Protein AF-A0AAU4SPN0-F1 (afdb_monomer_lite)

Foldseek 3Di:
DPPDPPVNVLVVVLVVLLVLLQLQLVLLCVQPNNVRSCVSSVVSVVVSVCLSVCCVPPVVSCLCVLNDPPVSVVVNVVVCVVVLVVVLCVLVVVQVVCVVVVRRRSSSVSVNVSSVCVVVVVVVVVVVVD

Secondary structure (DSSP, 8-state):
-----HHHHHHHHHHHHHHHHHHHHHHHHHHH-HHHHHHHHHHHHHHHHHHHHHTTT-HHHHHHTT-S-HHHHHHHHHHHHHHHHHHHHHHHHHHHHHHHTT---HHHHHHHHHHHHHHHHHHHHHHHH-

Radius of gyration: 16.57 Å; chains: 1; bounding box: 44×28×42 Å

pLDDT: mean 79.15, std 9.78, range [43.69, 93.12]

Sequence (130 aa):
MTDVDPVTEWRGDMAWYLGIAVASGLAFGLGQGLVAGLVAGTSMLVFTLVLALGRRRIDAIRAIGGAGDERNRALYMRSLAIAGGVLGLVVTGWYLVSVARGEPDGTLLALTVLFAGVFVGACVVSSWRG

Structure (mmCIF, N/CA/C/O backbone):
data_AF-A0AAU4SPN0-F1
#
_entry.id   AF-A0AAU4SPN0-F1
#
loop_
_atom_site.group_PDB
_atom_site.id
_atom_site.type_symbol
_atom_site.label_atom_id
_atom_site.label_alt_id
_atom_site.label_comp_id
_atom_site.label_asym_id
_atom_site.label_entity_id
_atom_site.label_seq_id
_atom_site.pdbx_PDB_ins_code
_atom_site.Cartn_x
_atom_site.Cartn_y
_atom_site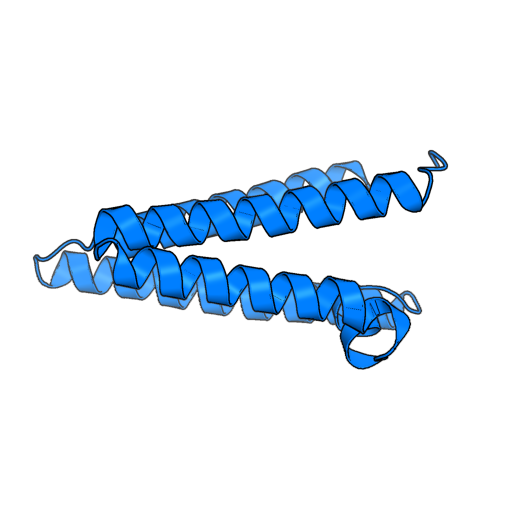.Cartn_z
_atom_site.occupancy
_atom_site.B_iso_or_equiv
_atom_site.auth_seq_id
_atom_site.auth_comp_id
_atom_site.auth_asym_id
_atom_site.auth_atom_id
_atom_site.pdbx_PDB_model_num
ATOM 1 N N . MET A 1 1 ? 24.364 5.711 -16.894 1.00 43.69 1 MET A N 1
ATOM 2 C CA . MET A 1 1 ? 23.674 4.429 -17.138 1.00 43.69 1 MET A CA 1
ATOM 3 C C . MET A 1 1 ? 24.408 3.367 -16.343 1.00 43.69 1 MET A C 1
ATOM 5 O O . MET A 1 1 ? 25.452 2.906 -16.775 1.00 43.69 1 MET A O 1
ATOM 9 N N . THR A 1 2 ? 23.966 3.088 -15.121 1.00 50.84 2 THR A N 1
ATOM 10 C CA . THR A 1 2 ? 24.465 1.931 -14.370 1.00 50.84 2 THR A CA 1
ATOM 11 C C . THR A 1 2 ? 23.791 0.696 -14.949 1.00 50.84 2 THR A C 1
ATOM 13 O O . THR A 1 2 ? 22.568 0.603 -14.871 1.00 50.84 2 THR A O 1
ATOM 16 N N . ASP A 1 3 ? 24.570 -0.202 -15.553 1.00 57.72 3 ASP A N 1
ATOM 17 C CA . ASP A 1 3 ? 24.137 -1.557 -15.909 1.00 57.72 3 ASP A CA 1
ATOM 18 C C . ASP A 1 3 ? 23.790 -2.289 -14.608 1.00 57.72 3 ASP A C 1
ATOM 20 O O . ASP A 1 3 ? 24.642 -2.890 -13.952 1.00 57.72 3 ASP A O 1
ATOM 24 N N . VAL A 1 4 ? 22.545 -2.149 -14.156 1.00 62.38 4 VAL A N 1
ATOM 25 C CA . VAL A 1 4 ? 22.052 -2.934 -13.032 1.00 62.38 4 VAL A CA 1
ATOM 26 C C . VAL A 1 4 ? 21.734 -4.315 -13.580 1.00 62.38 4 VAL A C 1
ATOM 28 O O . VAL A 1 4 ? 20.942 -4.453 -14.510 1.00 62.38 4 VAL A O 1
ATOM 31 N N . ASP A 1 5 ? 22.369 -5.338 -13.010 1.00 76.38 5 ASP A N 1
ATOM 32 C CA . ASP A 1 5 ? 22.100 -6.729 -13.364 1.00 76.38 5 ASP A CA 1
ATOM 33 C C . ASP A 1 5 ? 20.580 -6.997 -13.266 1.00 76.38 5 ASP A C 1
ATOM 35 O O . ASP A 1 5 ? 19.994 -6.769 -12.197 1.00 76.38 5 ASP A O 1
ATOM 39 N N . PRO A 1 6 ? 19.925 -7.487 -14.337 1.00 70.12 6 PRO A N 1
ATOM 40 C CA . PRO A 1 6 ? 18.487 -7.758 -14.352 1.00 70.12 6 PRO A CA 1
ATOM 41 C C . PRO A 1 6 ? 18.042 -8.714 -13.236 1.00 70.12 6 PRO A C 1
ATOM 43 O O . PRO A 1 6 ? 16.893 -8.664 -12.791 1.00 70.12 6 PRO A O 1
ATOM 46 N N . VAL A 1 7 ? 18.938 -9.577 -12.744 1.00 75.19 7 VAL A N 1
ATOM 47 C CA . VAL A 1 7 ? 18.668 -10.445 -11.590 1.00 75.19 7 VAL A CA 1
ATOM 48 C C . VAL A 1 7 ? 18.570 -9.630 -10.298 1.00 75.19 7 VAL A C 1
ATOM 50 O O . VAL A 1 7 ? 17.728 -9.918 -9.447 1.00 75.19 7 VAL A O 1
ATOM 53 N N . THR A 1 8 ? 19.399 -8.598 -10.145 1.00 78.69 8 THR A N 1
ATOM 54 C CA . THR A 1 8 ? 19.420 -7.729 -8.961 1.00 78.69 8 THR A CA 1
ATOM 55 C C . THR A 1 8 ? 18.195 -6.818 -8.916 1.00 78.69 8 THR A C 1
ATOM 57 O O . THR A 1 8 ? 17.571 -6.705 -7.861 1.00 78.69 8 THR A O 1
ATOM 60 N N . GLU A 1 9 ? 17.782 -6.252 -10.055 1.00 73.00 9 GLU A N 1
ATOM 61 C CA . GLU A 1 9 ? 16.512 -5.515 -10.157 1.00 73.00 9 GLU A CA 1
ATOM 62 C C . GLU A 1 9 ? 15.318 -6.394 -9.785 1.00 73.00 9 GLU A C 1
ATOM 64 O O . GLU A 1 9 ? 14.500 -6.013 -8.950 1.00 73.00 9 GLU A O 1
ATOM 69 N N . TRP A 1 10 ? 15.260 -7.614 -10.325 1.00 74.56 10 TRP A N 1
ATOM 70 C CA . TRP A 1 10 ? 14.171 -8.542 -10.032 1.00 74.56 10 TRP A CA 1
ATOM 71 C C . TRP A 1 10 ? 14.091 -8.920 -8.546 1.00 74.56 10 TRP A C 1
ATOM 73 O O . TRP A 1 10 ? 12.997 -9.015 -7.984 1.00 74.56 10 TRP A O 1
ATOM 83 N N . ARG A 1 11 ? 15.239 -9.115 -7.884 1.00 81.00 11 ARG A N 1
ATOM 84 C CA . ARG A 1 11 ? 15.288 -9.382 -6.438 1.00 81.00 11 ARG A CA 1
ATOM 85 C C . ARG A 1 11 ? 14.813 -8.181 -5.623 1.00 81.00 11 ARG A C 1
ATOM 87 O O . ARG A 1 11 ? 14.118 -8.385 -4.631 1.00 81.00 11 ARG A O 1
ATOM 94 N N . GLY A 1 12 ? 15.162 -6.965 -6.043 1.00 80.88 12 GLY A N 1
ATOM 95 C CA . GLY A 1 12 ? 14.682 -5.726 -5.429 1.00 80.88 12 GLY A CA 1
ATOM 96 C C . GLY A 1 12 ? 13.163 -5.587 -5.527 1.00 80.88 12 GLY A C 1
ATOM 97 O O . GLY A 1 12 ? 12.501 -5.392 -4.510 1.00 80.88 12 GLY A O 1
ATOM 98 N N . ASP A 1 13 ? 12.609 -5.789 -6.723 1.00 76.12 13 ASP A N 1
ATOM 99 C CA . ASP A 1 13 ? 11.163 -5.739 -6.961 1.00 76.12 13 ASP A CA 1
ATOM 100 C C . ASP A 1 13 ? 10.419 -6.807 -6.142 1.00 76.12 13 ASP A C 1
ATOM 102 O O . ASP A 1 13 ? 9.413 -6.518 -5.495 1.00 76.12 13 ASP A O 1
ATOM 106 N N . MET A 1 14 ? 10.927 -8.044 -6.102 1.00 81.69 14 MET A N 1
ATOM 107 C CA . MET A 1 14 ? 10.335 -9.113 -5.287 1.00 81.69 14 MET A CA 1
ATOM 108 C C . MET A 1 14 ? 10.384 -8.810 -3.790 1.00 81.69 14 MET A C 1
ATOM 110 O O . MET A 1 14 ? 9.380 -8.992 -3.103 1.00 81.69 14 MET A O 1
ATOM 114 N N . ALA A 1 15 ? 11.522 -8.334 -3.276 1.00 85.50 15 ALA A N 1
ATOM 115 C CA . ALA A 1 15 ? 11.643 -7.946 -1.873 1.00 85.50 15 ALA A CA 1
ATOM 116 C C . ALA A 1 15 ? 10.653 -6.827 -1.516 1.00 85.50 15 ALA A C 1
ATOM 118 O O . ALA A 1 15 ? 10.034 -6.865 -0.454 1.00 85.50 15 ALA A O 1
ATOM 119 N N . TRP A 1 16 ? 10.452 -5.877 -2.431 1.00 82.31 16 TRP A N 1
ATOM 120 C CA . TRP A 1 16 ? 9.480 -4.803 -2.276 1.00 82.31 16 TRP A CA 1
ATOM 121 C C . TRP A 1 16 ? 8.036 -5.319 -2.200 1.00 82.31 16 TRP A C 1
ATOM 123 O O . TRP A 1 16 ? 7.325 -5.007 -1.243 1.00 82.31 16 TRP A O 1
ATOM 133 N N . TYR A 1 17 ? 7.605 -6.157 -3.149 1.00 82.88 17 TYR A N 1
ATOM 134 C CA . TYR A 1 17 ? 6.247 -6.719 -3.138 1.00 82.88 17 TYR A CA 1
ATOM 135 C C . TYR A 1 17 ? 5.982 -7.593 -1.907 1.00 82.88 17 TYR A C 1
ATOM 137 O O . TYR A 1 17 ? 4.914 -7.498 -1.298 1.00 82.88 17 TYR A O 1
ATOM 145 N N . LEU A 1 18 ? 6.967 -8.394 -1.490 1.00 88.94 18 LEU A N 1
ATOM 146 C CA . LEU A 1 18 ? 6.882 -9.179 -0.258 1.00 88.94 18 LEU A CA 1
ATOM 147 C C . LEU A 1 18 ? 6.765 -8.277 0.976 1.00 88.94 18 LEU A C 1
ATOM 149 O O . LEU A 1 18 ? 5.954 -8.556 1.858 1.00 88.94 18 LEU A O 1
ATOM 153 N N . GLY A 1 19 ? 7.512 -7.171 1.015 1.00 87.50 19 GLY A N 1
ATOM 154 C CA . GLY A 1 19 ? 7.400 -6.162 2.067 1.00 87.50 19 GLY A CA 1
ATOM 155 C C . GLY A 1 19 ? 5.987 -5.580 2.171 1.00 87.50 19 GLY A C 1
ATOM 156 O O . GLY A 1 19 ? 5.428 -5.523 3.266 1.00 87.50 19 GLY A O 1
ATOM 157 N N . ILE A 1 20 ? 5.368 -5.229 1.038 1.00 82.81 20 ILE A N 1
ATOM 158 C CA . ILE A 1 20 ? 3.982 -4.729 0.997 1.00 82.81 20 ILE A CA 1
ATOM 159 C C . ILE A 1 20 ? 2.992 -5.795 1.483 1.00 82.81 20 ILE A C 1
ATOM 161 O O . ILE A 1 20 ? 2.067 -5.473 2.233 1.00 82.81 20 ILE A O 1
ATOM 165 N N . ALA A 1 21 ? 3.176 -7.058 1.093 1.00 87.25 21 ALA A N 1
ATOM 166 C CA . ALA A 1 21 ? 2.302 -8.148 1.521 1.00 87.25 21 ALA A CA 1
ATOM 167 C C . ALA A 1 21 ? 2.350 -8.359 3.043 1.00 87.25 21 ALA A C 1
ATOM 169 O O . ALA A 1 21 ? 1.302 -8.461 3.685 1.00 87.25 21 ALA A O 1
ATOM 170 N N . VAL A 1 22 ? 3.552 -8.348 3.630 1.00 90.19 22 VAL A N 1
ATOM 171 C CA . VAL A 1 22 ? 3.744 -8.440 5.086 1.00 90.19 22 VAL A CA 1
ATOM 172 C C . VAL A 1 22 ? 3.129 -7.234 5.794 1.00 90.19 22 VAL A C 1
ATOM 174 O O . VAL A 1 22 ? 2.366 -7.411 6.742 1.00 90.19 22 VAL A O 1
ATOM 177 N N . ALA A 1 23 ? 3.397 -6.015 5.317 1.00 86.00 23 ALA A N 1
ATOM 178 C CA . ALA A 1 23 ? 2.850 -4.794 5.907 1.00 86.00 23 ALA A CA 1
ATOM 179 C C . ALA A 1 23 ? 1.312 -4.773 5.874 1.00 86.00 23 ALA A C 1
ATOM 181 O O . ALA A 1 23 ? 0.677 -4.422 6.867 1.00 86.00 23 ALA A O 1
ATOM 182 N N . SER A 1 24 ? 0.713 -5.218 4.766 1.00 82.00 24 SER A N 1
ATOM 183 C CA . SER A 1 24 ? -0.743 -5.331 4.623 1.00 82.00 24 SER A CA 1
ATOM 184 C C . SER A 1 24 ? -1.319 -6.355 5.602 1.00 82.00 24 SER A C 1
ATOM 186 O O . SER A 1 24 ? -2.279 -6.060 6.311 1.00 82.00 24 SER A O 1
ATOM 188 N N . GLY A 1 25 ? -0.709 -7.540 5.700 1.00 83.50 25 GLY A N 1
ATOM 189 C CA . GLY A 1 25 ? -1.138 -8.570 6.646 1.00 83.50 25 GLY A CA 1
ATOM 190 C C . GLY A 1 25 ? -1.055 -8.111 8.104 1.00 83.50 25 GLY A C 1
ATOM 191 O O . GLY A 1 25 ? -1.975 -8.359 8.880 1.00 83.50 25 GLY A O 1
ATOM 192 N N . LEU A 1 26 ? 0.001 -7.380 8.472 1.00 86.81 26 LEU A N 1
ATOM 193 C CA . LEU A 1 26 ? 0.144 -6.808 9.813 1.00 86.81 26 LEU A CA 1
ATOM 194 C C . LEU A 1 26 ? -0.894 -5.717 10.094 1.00 86.81 26 LEU A C 1
ATOM 196 O O . LEU A 1 26 ? -1.497 -5.732 11.164 1.00 86.81 26 LEU A O 1
ATOM 200 N N . ALA A 1 27 ? -1.144 -4.811 9.144 1.00 80.38 27 ALA A N 1
ATOM 201 C CA . ALA A 1 27 ? -2.131 -3.743 9.308 1.00 80.38 27 ALA A CA 1
ATOM 202 C C . ALA A 1 27 ? -3.535 -4.306 9.590 1.00 80.38 27 ALA A C 1
ATOM 204 O O . ALA A 1 27 ? -4.190 -3.898 10.548 1.00 80.38 27 ALA A O 1
ATOM 205 N N . PHE A 1 28 ? -3.968 -5.300 8.809 1.00 80.19 28 PHE A N 1
ATOM 206 C CA . PHE A 1 28 ? -5.253 -5.966 9.027 1.00 80.19 28 PHE A CA 1
ATOM 207 C C . PHE A 1 28 ? -5.252 -6.880 10.258 1.00 80.19 28 PHE A C 1
ATOM 209 O O . PHE A 1 28 ? -6.257 -6.957 10.958 1.00 80.19 28 PHE A O 1
ATOM 216 N N . GLY A 1 29 ? -4.134 -7.543 10.559 1.00 85.62 29 GLY A N 1
ATOM 217 C CA . GLY A 1 29 ? -4.005 -8.417 11.725 1.00 85.62 29 GLY A CA 1
ATOM 218 C C . GLY A 1 29 ? -4.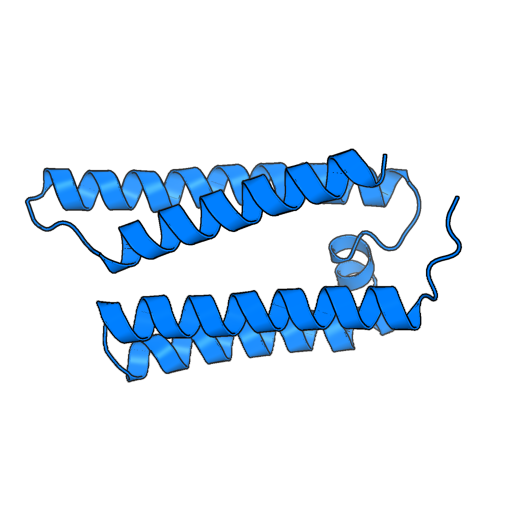136 -7.668 13.049 1.00 85.62 29 GLY A C 1
ATOM 219 O O . GLY A 1 29 ? -4.823 -8.136 13.955 1.00 85.62 29 GLY A O 1
ATOM 220 N N . LEU A 1 30 ? -3.509 -6.492 13.142 1.00 85.31 30 LEU A N 1
ATOM 221 C CA . LEU A 1 30 ? -3.557 -5.633 14.325 1.00 85.31 30 LEU A CA 1
ATOM 222 C C . LEU A 1 30 ? -4.904 -4.915 14.474 1.00 85.31 30 LEU A C 1
ATOM 224 O O . LEU A 1 30 ? -5.358 -4.724 15.597 1.00 85.31 30 LEU A O 1
ATOM 228 N N . GLY A 1 31 ? -5.538 -4.522 13.363 1.00 80.38 31 GLY A N 1
ATOM 229 C CA . GLY A 1 31 ? -6.790 -3.758 13.388 1.00 80.38 31 GLY A CA 1
ATOM 230 C C . GLY A 1 31 ? -8.065 -4.604 13.474 1.00 80.38 31 GLY A C 1
ATOM 231 O O . GLY A 1 31 ? -9.019 -4.205 14.131 1.00 80.38 31 GLY A O 1
ATOM 232 N N . GLN A 1 32 ? -8.089 -5.772 12.826 1.00 81.69 32 GLN A N 1
ATOM 233 C CA . GLN A 1 32 ? -9.302 -6.583 12.615 1.00 81.69 32 GLN A CA 1
ATOM 234 C C . GLN A 1 32 ? -9.137 -8.044 13.082 1.00 81.69 32 GLN A C 1
ATOM 236 O O . GLN A 1 32 ? -10.042 -8.865 12.931 1.00 81.69 32 GLN A O 1
ATOM 241 N N . GLY A 1 33 ? -7.980 -8.386 13.656 1.00 82.88 33 GLY A N 1
ATOM 242 C CA . GLY A 1 33 ? -7.671 -9.713 14.182 1.00 82.88 33 GLY A CA 1
ATOM 243 C C . GLY A 1 33 ? -6.955 -10.638 13.193 1.00 82.88 33 GLY A C 1
ATOM 244 O O . GLY A 1 33 ? -6.842 -10.380 11.993 1.00 82.88 33 GLY A O 1
ATOM 245 N N . LEU A 1 34 ? -6.463 -11.766 13.717 1.00 90.19 34 LEU A N 1
ATOM 246 C CA . LEU A 1 34 ? -5.545 -12.670 13.012 1.00 90.19 34 LEU A CA 1
ATOM 247 C C . LEU A 1 34 ? -6.078 -13.156 11.656 1.00 90.19 34 LEU A C 1
ATOM 249 O O . LEU A 1 34 ? -5.329 -13.194 10.684 1.00 90.19 34 LEU A O 1
ATOM 253 N N . VAL A 1 35 ? -7.365 -13.510 11.578 1.00 90.12 35 VAL A N 1
ATOM 254 C CA . VAL A 1 35 ? -7.979 -14.026 10.343 1.00 90.12 35 VAL A CA 1
ATOM 255 C C . VAL A 1 35 ? -7.957 -12.971 9.238 1.00 90.12 35 VAL A C 1
ATOM 257 O O . VAL A 1 35 ? -7.575 -13.282 8.113 1.00 90.12 35 VAL A O 1
ATOM 260 N N . ALA A 1 36 ? -8.294 -11.718 9.554 1.00 80.94 36 ALA A N 1
ATOM 261 C CA . ALA A 1 36 ? -8.248 -10.621 8.592 1.00 80.94 36 ALA A CA 1
ATOM 262 C C . ALA A 1 36 ? -6.814 -10.361 8.107 1.00 80.94 36 ALA A C 1
ATOM 264 O O . ALA A 1 36 ? -6.587 -10.195 6.908 1.00 80.94 36 ALA A O 1
ATOM 265 N N . GLY A 1 37 ? -5.838 -10.404 9.022 1.00 83.12 37 GLY A N 1
ATOM 266 C CA . GLY A 1 37 ? -4.420 -10.285 8.683 1.00 83.12 37 GLY A CA 1
ATOM 267 C C . GLY A 1 37 ? -3.924 -11.392 7.754 1.00 83.12 37 GLY A C 1
ATOM 268 O O . GLY A 1 37 ? -3.248 -11.111 6.764 1.00 83.12 37 GLY A O 1
ATOM 269 N N . LEU A 1 38 ? -4.309 -12.644 8.019 1.00 89.88 38 LEU A N 1
ATOM 270 C CA . LEU A 1 38 ? -3.982 -13.777 7.151 1.00 89.88 38 LEU A CA 1
ATOM 271 C C . LEU A 1 38 ? -4.628 -13.628 5.773 1.00 89.88 38 LEU A C 1
ATOM 273 O O . LEU A 1 38 ? -3.936 -13.756 4.770 1.00 89.88 38 LEU A O 1
ATOM 277 N N . VAL A 1 39 ? -5.918 -13.291 5.700 1.00 88.81 39 VAL A N 1
ATOM 278 C CA . VAL A 1 39 ? -6.614 -13.100 4.418 1.00 88.81 39 VAL A CA 1
ATOM 279 C C . VAL A 1 39 ? -5.962 -11.983 3.602 1.00 88.81 39 VAL A C 1
ATOM 281 O O . VAL A 1 39 ? -5.667 -12.189 2.424 1.00 88.81 39 VAL A O 1
ATOM 284 N N . ALA A 1 40 ? -5.677 -10.829 4.208 1.00 84.94 40 ALA A N 1
ATOM 285 C CA . ALA A 1 40 ? -5.039 -9.707 3.521 1.00 84.94 40 ALA A CA 1
ATOM 286 C C . ALA A 1 40 ? -3.612 -10.046 3.058 1.00 84.94 40 ALA A C 1
ATOM 288 O O . ALA A 1 40 ? -3.264 -9.827 1.895 1.00 84.94 40 ALA A O 1
ATOM 289 N N . GLY A 1 41 ? -2.802 -10.630 3.947 1.00 86.06 41 GLY A N 1
ATOM 290 C CA . GLY A 1 41 ? -1.428 -11.029 3.648 1.00 86.06 41 GLY A CA 1
ATOM 291 C C . GLY A 1 41 ? -1.362 -12.092 2.552 1.00 86.06 41 GLY A C 1
ATOM 292 O O . GLY A 1 41 ? -0.640 -11.923 1.570 1.00 86.06 41 GLY A O 1
ATOM 293 N N . THR A 1 42 ? -2.164 -13.155 2.658 1.00 89.19 42 THR A N 1
ATOM 294 C CA . THR A 1 42 ? -2.236 -14.209 1.639 1.00 89.19 42 THR A CA 1
ATOM 295 C C . THR A 1 42 ? -2.746 -13.668 0.307 1.00 89.19 42 THR A C 1
ATO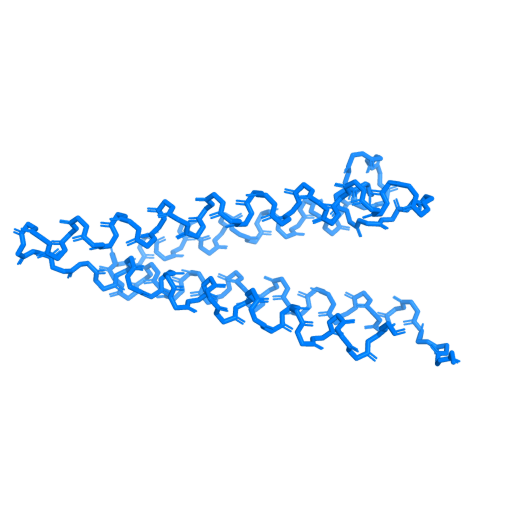M 297 O O . THR A 1 42 ? -2.185 -14.019 -0.727 1.00 89.19 42 THR A O 1
ATOM 300 N N . SER A 1 43 ? -3.734 -12.769 0.301 1.00 87.94 43 SER A N 1
ATOM 301 C CA . SER A 1 43 ? -4.222 -12.145 -0.939 1.00 87.94 43 SER A CA 1
ATOM 302 C C . SER A 1 43 ? -3.115 -11.363 -1.654 1.00 87.94 43 SER A C 1
ATOM 304 O O . SER A 1 43 ? -2.934 -11.517 -2.863 1.00 87.94 43 SER A O 1
ATOM 306 N N . MET A 1 44 ? -2.310 -10.590 -0.915 1.00 86.88 44 MET A N 1
ATOM 307 C CA . MET A 1 44 ? -1.170 -9.875 -1.499 1.00 86.88 44 MET A CA 1
ATOM 308 C C . MET A 1 44 ? -0.025 -10.796 -1.917 1.00 86.88 44 MET A C 1
ATOM 310 O O . MET A 1 44 ? 0.635 -10.528 -2.923 1.00 86.88 44 MET A O 1
ATOM 314 N N . LEU A 1 45 ? 0.194 -11.906 -1.211 1.00 88.56 45 LEU A N 1
ATOM 315 C CA . LEU A 1 45 ? 1.151 -12.929 -1.635 1.00 88.56 45 LEU A CA 1
ATOM 316 C C . LEU A 1 45 ? 0.710 -13.608 -2.934 1.00 88.56 45 LEU A C 1
ATOM 318 O O . LEU A 1 45 ? 1.532 -13.771 -3.832 1.00 88.56 45 LEU A O 1
ATOM 322 N N . VAL A 1 46 ? -0.574 -13.952 -3.073 1.00 89.25 46 VAL A N 1
ATOM 323 C CA . VAL A 1 46 ? -1.133 -14.504 -4.318 1.00 89.25 46 VAL A CA 1
ATOM 324 C C . VAL A 1 46 ? -0.964 -13.506 -5.459 1.00 89.25 46 VAL A C 1
ATOM 326 O O . VAL A 1 46 ? -0.477 -13.879 -6.523 1.00 89.25 46 VAL A O 1
ATOM 329 N N . PHE A 1 47 ? -1.280 -12.230 -5.234 1.00 83.00 47 PHE A N 1
ATOM 330 C CA . PHE A 1 47 ? -1.054 -11.180 -6.226 1.00 83.00 47 PHE A CA 1
ATOM 331 C C . PHE A 1 47 ? 0.427 -11.066 -6.625 1.00 83.00 47 PHE A C 1
ATOM 333 O O . PHE A 1 47 ? 0.756 -11.068 -7.812 1.00 83.00 47 PHE A O 1
ATOM 340 N N . THR A 1 48 ? 1.333 -11.062 -5.645 1.00 84.69 48 THR A N 1
ATOM 341 C CA . THR A 1 48 ? 2.788 -11.048 -5.873 1.00 84.69 48 THR A CA 1
ATOM 342 C C . THR A 1 48 ? 3.239 -12.256 -6.695 1.00 84.69 48 THR A C 1
ATOM 344 O O . THR A 1 48 ? 4.015 -12.109 -7.639 1.00 84.69 48 THR A O 1
ATOM 347 N N . LEU A 1 49 ? 2.717 -13.448 -6.392 1.00 85.44 49 LEU A N 1
ATOM 348 C CA . LEU A 1 49 ? 3.017 -14.681 -7.115 1.00 85.44 49 LEU A CA 1
ATOM 349 C C . LEU A 1 49 ? 2.538 -14.608 -8.572 1.00 85.44 49 LEU A C 1
ATOM 351 O O . LEU A 1 49 ? 3.270 -14.993 -9.485 1.00 85.44 49 LEU A O 1
ATOM 355 N N . VAL A 1 50 ? 1.333 -14.074 -8.799 1.00 85.44 50 VAL A N 1
ATOM 356 C CA . VAL A 1 50 ? 0.774 -13.850 -10.140 1.00 85.44 50 VAL A CA 1
ATOM 357 C C . VAL A 1 50 ? 1.663 -12.901 -10.938 1.00 85.44 50 VAL A C 1
ATOM 359 O O . VAL A 1 50 ? 1.988 -13.205 -12.084 1.00 85.44 50 VAL A O 1
ATOM 362 N N . LEU A 1 51 ? 2.123 -11.799 -10.341 1.00 78.75 51 LEU A N 1
ATOM 363 C CA . LEU A 1 51 ? 3.054 -10.883 -11.002 1.00 78.75 51 LEU A CA 1
ATOM 364 C C . LEU A 1 51 ? 4.397 -11.561 -11.310 1.00 78.75 51 LEU A C 1
ATOM 366 O O . LEU A 1 51 ? 4.893 -11.470 -12.436 1.00 78.75 51 LEU A O 1
ATOM 370 N N . ALA A 1 52 ? 4.963 -12.288 -10.344 1.00 78.50 52 ALA A N 1
ATOM 371 C CA . ALA A 1 52 ? 6.257 -12.951 -10.477 1.00 78.50 52 ALA A CA 1
ATOM 372 C C . ALA A 1 52 ? 6.262 -14.023 -11.581 1.00 78.50 52 ALA A C 1
ATOM 374 O O . ALA A 1 52 ? 7.159 -14.049 -12.426 1.00 78.50 52 ALA A O 1
ATOM 375 N N . LEU A 1 53 ? 5.250 -14.895 -11.598 1.00 82.19 53 LEU A N 1
ATOM 376 C CA . LEU A 1 53 ? 5.133 -15.993 -12.562 1.00 82.19 53 LEU A CA 1
ATOM 377 C C . LEU A 1 53 ? 4.588 -15.514 -13.914 1.00 82.19 53 LEU A C 1
ATOM 379 O O . LEU A 1 53 ? 5.019 -15.974 -14.976 1.00 82.19 53 LEU A O 1
ATOM 383 N N . GLY A 1 54 ? 3.655 -14.566 -13.878 1.00 74.94 54 GLY A N 1
ATOM 384 C CA . GLY A 1 54 ? 2.961 -14.040 -15.042 1.00 74.94 54 GLY A CA 1
ATOM 385 C C . GLY A 1 54 ? 3.837 -13.182 -15.946 1.00 74.94 54 GLY A C 1
ATOM 386 O O . GLY A 1 54 ? 3.659 -13.213 -17.161 1.00 74.94 54 GLY A O 1
ATOM 387 N N . ARG A 1 55 ? 4.856 -12.504 -15.400 1.00 69.69 55 ARG A N 1
ATOM 388 C CA . ARG A 1 55 ? 5.773 -11.635 -16.164 1.00 69.69 55 ARG A CA 1
ATOM 389 C C . ARG A 1 55 ? 6.483 -12.349 -17.323 1.00 69.69 55 ARG A C 1
ATOM 391 O O . ARG A 1 55 ? 6.878 -11.709 -18.297 1.00 69.69 55 ARG A O 1
ATOM 398 N N . ARG A 1 56 ? 6.658 -13.675 -17.264 1.00 68.00 56 ARG A N 1
ATOM 399 C CA . ARG A 1 56 ? 7.266 -14.453 -18.363 1.00 68.00 56 ARG A CA 1
ATOM 400 C C . ARG A 1 56 ? 6.259 -15.030 -19.357 1.00 68.00 56 ARG A C 1
ATOM 402 O O . ARG A 1 56 ? 6.678 -15.391 -20.451 1.00 68.00 56 ARG A O 1
ATOM 409 N N . ARG A 1 57 ? 4.980 -15.144 -18.987 1.00 67.88 57 ARG A N 1
ATOM 410 C CA . ARG A 1 57 ? 3.979 -15.917 -19.746 1.00 67.88 57 ARG A CA 1
ATOM 411 C C . ARG A 1 57 ? 2.792 -15.105 -20.257 1.00 67.88 57 ARG A C 1
ATOM 413 O O . ARG A 1 57 ? 2.112 -15.576 -21.156 1.00 67.88 57 ARG A O 1
ATOM 420 N N . ILE A 1 58 ? 2.518 -13.940 -19.673 1.00 74.25 58 ILE A N 1
ATOM 421 C CA . ILE A 1 58 ? 1.302 -13.168 -19.931 1.00 74.25 58 ILE A CA 1
ATOM 422 C C . ILE A 1 58 ? 1.695 -11.737 -20.296 1.00 74.25 58 ILE A C 1
ATOM 424 O O . ILE A 1 58 ? 2.240 -11.005 -19.467 1.00 74.25 58 ILE A O 1
ATOM 428 N N . ASP A 1 59 ? 1.371 -11.317 -21.519 1.00 64.50 59 ASP A N 1
ATOM 429 C CA . ASP A 1 59 ? 1.699 -9.975 -22.017 1.00 64.50 59 ASP A CA 1
ATOM 430 C C . ASP A 1 59 ? 0.988 -8.869 -21.236 1.00 64.50 59 ASP A C 1
ATOM 432 O O . ASP A 1 59 ? 1.573 -7.820 -20.989 1.00 64.50 59 ASP A O 1
ATOM 436 N N . ALA A 1 60 ? -0.225 -9.130 -20.738 1.00 64.00 60 ALA A N 1
ATOM 437 C CA . ALA A 1 60 ? -0.905 -8.215 -19.825 1.00 64.00 60 ALA A CA 1
ATOM 438 C C . ALA A 1 60 ? -0.102 -7.992 -18.530 1.00 64.00 60 ALA A C 1
ATOM 440 O O . ALA A 1 60 ? -0.017 -6.868 -18.051 1.00 64.00 60 ALA A O 1
ATOM 441 N N . ILE A 1 61 ? 0.554 -9.026 -17.991 1.00 66.94 61 ILE A N 1
ATOM 442 C CA . ILE A 1 61 ? 1.380 -8.910 -16.779 1.00 66.94 61 ILE A CA 1
ATOM 443 C C . ILE A 1 61 ? 2.740 -8.284 -17.099 1.00 66.94 61 ILE A C 1
ATOM 445 O O . ILE A 1 61 ? 3.293 -7.573 -16.267 1.00 66.94 61 ILE A O 1
ATOM 449 N N . ARG A 1 62 ? 3.266 -8.464 -18.317 1.00 65.44 62 ARG A N 1
ATOM 450 C CA . ARG A 1 62 ? 4.413 -7.678 -18.798 1.00 65.44 62 ARG A CA 1
ATOM 451 C C . ARG A 1 62 ? 4.075 -6.196 -18.902 1.00 65.44 62 ARG A C 1
ATOM 453 O O . ARG A 1 62 ? 4.825 -5.386 -18.371 1.00 65.44 62 ARG A O 1
ATOM 460 N N . ALA A 1 63 ? 2.924 -5.857 -19.480 1.00 62.12 63 ALA A N 1
ATOM 461 C CA . ALA A 1 63 ? 2.441 -4.483 -19.574 1.00 62.12 63 ALA A CA 1
ATOM 462 C C . ALA A 1 63 ? 2.200 -3.869 -18.184 1.00 62.12 63 ALA A C 1
ATOM 464 O O . ALA A 1 63 ? 2.656 -2.759 -17.924 1.00 62.12 63 ALA A O 1
ATOM 465 N N . ILE A 1 64 ? 1.583 -4.619 -17.263 1.00 63.91 64 ILE A N 1
ATOM 466 C CA . ILE A 1 64 ? 1.437 -4.250 -15.841 1.00 63.91 64 ILE A CA 1
ATOM 467 C C . ILE A 1 64 ? 2.797 -4.218 -15.118 1.00 63.91 64 ILE A C 1
ATOM 469 O O . ILE A 1 64 ? 2.952 -3.567 -14.103 1.00 63.91 64 ILE A O 1
ATOM 473 N N . GLY A 1 65 ? 3.822 -4.901 -15.612 1.00 61.03 65 GLY A N 1
ATOM 474 C CA . GLY A 1 65 ? 5.179 -4.820 -15.070 1.00 61.03 65 GLY A CA 1
ATOM 475 C C . GLY A 1 65 ? 6.001 -3.663 -15.641 1.00 61.03 65 GLY A C 1
ATOM 476 O O . GLY A 1 65 ? 7.182 -3.558 -15.312 1.00 61.03 65 GLY A O 1
ATOM 477 N N . GLY A 1 66 ? 5.429 -2.853 -16.542 1.00 60.31 66 GLY A N 1
ATOM 478 C CA . GLY A 1 66 ? 6.156 -1.840 -17.310 1.00 60.31 66 GLY A CA 1
ATOM 479 C C . GLY A 1 66 ? 7.160 -2.415 -18.320 1.00 60.31 66 GLY A C 1
ATOM 480 O O . GLY A 1 66 ? 7.985 -1.668 -18.842 1.00 60.31 66 GLY A O 1
ATOM 481 N N . ALA A 1 67 ? 7.109 -3.723 -18.594 1.00 57.84 67 ALA A N 1
ATOM 482 C CA . ALA A 1 67 ? 7.955 -4.406 -19.564 1.00 57.84 67 ALA A CA 1
ATOM 483 C C . ALA A 1 67 ? 7.318 -4.325 -20.965 1.00 57.84 67 ALA A C 1
ATOM 485 O O . ALA A 1 67 ? 6.288 -4.948 -21.226 1.00 57.84 67 ALA A O 1
ATOM 486 N N . GLY A 1 68 ? 7.926 -3.545 -21.861 1.00 61.97 68 GLY A N 1
ATOM 487 C CA . GLY A 1 68 ? 7.477 -3.310 -23.240 1.00 61.97 68 GLY A CA 1
ATOM 488 C C . GLY A 1 68 ? 8.041 -1.997 -23.801 1.00 61.97 68 GLY A C 1
ATOM 489 O O . GLY A 1 68 ? 8.830 -1.342 -23.122 1.00 61.97 68 GLY A O 1
ATOM 490 N N . ASP A 1 69 ? 7.622 -1.606 -25.010 1.00 68.06 69 ASP A N 1
ATOM 491 C CA . ASP A 1 69 ? 7.993 -0.315 -25.617 1.00 68.06 69 ASP A CA 1
ATOM 492 C C . ASP A 1 69 ? 7.673 0.875 -24.694 1.00 68.06 69 ASP A C 1
ATOM 494 O O . ASP A 1 69 ? 6.730 0.832 -23.895 1.00 68.06 69 ASP A O 1
ATOM 498 N N . GLU A 1 70 ? 8.406 1.982 -24.848 1.00 72.50 70 GLU A N 1
ATOM 499 C CA . GLU A 1 70 ? 8.259 3.216 -24.051 1.00 72.50 70 GLU A CA 1
ATOM 500 C C . GLU A 1 70 ? 6.810 3.715 -23.969 1.00 72.50 70 GLU A C 1
ATOM 502 O O . GLU A 1 70 ? 6.367 4.214 -22.931 1.00 72.50 70 GLU A O 1
ATOM 507 N N . ARG A 1 71 ? 6.024 3.493 -25.028 1.00 72.44 71 ARG A N 1
ATOM 508 C CA . ARG A 1 71 ? 4.592 3.807 -25.071 1.00 72.44 71 ARG A CA 1
ATOM 509 C C . ARG A 1 71 ? 3.766 2.984 -24.076 1.00 72.44 71 ARG A C 1
ATOM 511 O O . ARG A 1 71 ? 2.903 3.543 -23.399 1.00 72.44 71 ARG A O 1
ATOM 518 N N . ASN A 1 72 ? 4.032 1.684 -23.958 1.00 66.62 72 ASN A N 1
ATOM 519 C CA . ASN A 1 72 ? 3.348 0.811 -23.000 1.00 66.62 72 ASN A CA 1
ATOM 520 C C . ASN A 1 72 ? 3.775 1.130 -21.568 1.00 66.62 72 ASN A C 1
ATOM 522 O O . ASN A 1 72 ? 2.934 1.167 -20.672 1.00 66.62 72 ASN A O 1
ATOM 526 N N . ARG A 1 73 ? 5.056 1.455 -21.362 1.00 67.12 73 ARG A N 1
ATOM 527 C CA . ARG A 1 73 ? 5.566 1.913 -20.065 1.00 67.12 73 ARG A CA 1
ATOM 528 C C . ARG A 1 73 ? 4.907 3.224 -19.621 1.00 67.12 73 ARG A C 1
ATOM 530 O O . ARG A 1 73 ? 4.508 3.340 -18.465 1.00 67.12 73 ARG A O 1
ATOM 537 N N . ALA A 1 74 ? 4.718 4.183 -20.528 1.00 73.44 74 ALA A N 1
ATOM 538 C CA . ALA A 1 74 ? 4.028 5.441 -20.232 1.00 73.44 74 ALA A CA 1
ATOM 539 C C . ALA A 1 74 ? 2.533 5.242 -19.908 1.00 73.44 74 ALA A C 1
ATOM 541 O O . ALA A 1 74 ? 2.016 5.841 -18.961 1.00 73.44 74 ALA A O 1
ATOM 542 N N . LEU A 1 75 ? 1.839 4.380 -20.661 1.00 72.62 75 LEU A N 1
ATOM 543 C CA . LEU A 1 75 ? 0.446 4.001 -20.388 1.00 72.62 75 LEU A CA 1
ATOM 544 C C . LEU A 1 75 ? 0.302 3.289 -19.040 1.00 72.62 75 LEU A C 1
ATOM 546 O O . LEU A 1 75 ? -0.619 3.603 -18.285 1.00 72.62 75 LEU A O 1
ATOM 550 N N . TYR A 1 76 ? 1.224 2.381 -18.717 1.00 72.94 76 TYR A N 1
ATOM 551 C CA . TYR A 1 76 ? 1.268 1.704 -17.427 1.00 72.94 76 TYR A CA 1
ATOM 552 C C . TYR A 1 76 ? 1.446 2.699 -16.275 1.00 72.94 76 TYR A C 1
ATOM 554 O O . TYR A 1 76 ? 0.624 2.717 -15.363 1.00 72.94 76 TYR A O 1
ATOM 562 N N . MET A 1 77 ? 2.442 3.589 -16.352 1.00 72.69 77 MET A N 1
ATOM 563 C CA . MET A 1 77 ? 2.691 4.595 -15.311 1.00 72.69 77 MET A CA 1
ATOM 564 C C . MET A 1 77 ? 1.487 5.523 -15.105 1.00 72.69 77 MET A C 1
ATOM 566 O O . MET A 1 77 ? 1.120 5.806 -13.967 1.00 72.69 77 MET A O 1
ATOM 570 N N . ARG A 1 78 ? 0.817 5.953 -16.185 1.00 77.31 78 ARG A N 1
ATOM 571 C CA . ARG A 1 78 ? -0.419 6.752 -16.086 1.00 77.31 78 ARG A CA 1
ATOM 572 C C . ARG A 1 78 ? -1.567 5.973 -15.452 1.00 77.31 78 ARG A C 1
ATOM 574 O O . ARG A 1 78 ? -2.250 6.506 -14.585 1.00 77.31 78 ARG A O 1
ATOM 581 N N . SER A 1 79 ? -1.773 4.727 -15.869 1.00 74.81 79 SER A N 1
ATOM 582 C CA . SER A 1 79 ? -2.852 3.882 -15.345 1.00 74.81 79 SER A CA 1
ATOM 583 C C . SER A 1 79 ? -2.641 3.576 -13.864 1.00 74.81 79 SER A C 1
ATOM 585 O O . SER A 1 79 ? -3.580 3.667 -13.080 1.00 74.81 79 SER A O 1
ATOM 587 N N . LEU A 1 80 ? -1.398 3.291 -13.467 1.00 79.38 80 LEU A N 1
ATOM 588 C CA . LEU A 1 80 ? -1.014 3.069 -12.078 1.00 79.38 80 LEU A CA 1
ATOM 589 C C . LEU A 1 80 ? -1.185 4.339 -11.237 1.00 79.38 80 LEU A C 1
ATOM 591 O O . LEU A 1 80 ? -1.703 4.260 -10.128 1.00 79.38 80 LEU A O 1
ATOM 595 N N . ALA A 1 81 ? -0.808 5.507 -11.764 1.00 76.62 81 ALA A N 1
ATOM 596 C CA . ALA A 1 81 ? -1.004 6.783 -11.080 1.00 76.62 81 ALA A CA 1
ATOM 597 C C . ALA A 1 81 ? -2.494 7.100 -10.866 1.00 76.62 81 ALA A C 1
ATOM 599 O O . ALA A 1 81 ? -2.873 7.532 -9.780 1.00 76.62 81 ALA A O 1
ATOM 600 N N . ILE A 1 82 ? -3.348 6.839 -11.864 1.00 78.81 82 ILE A N 1
ATOM 601 C CA . ILE A 1 82 ? -4.804 7.015 -11.745 1.00 78.81 82 ILE A CA 1
ATOM 602 C C . ILE A 1 82 ? -5.382 6.022 -10.736 1.00 78.81 82 ILE A C 1
ATOM 604 O O . ILE A 1 82 ? -6.079 6.432 -9.811 1.00 78.81 82 ILE A O 1
ATOM 608 N N . ALA A 1 83 ? -5.078 4.729 -10.882 1.00 79.31 83 ALA A N 1
ATOM 609 C CA . ALA A 1 83 ? -5.573 3.690 -9.983 1.00 79.31 83 ALA A CA 1
ATOM 610 C C . ALA A 1 83 ? -5.123 3.943 -8.539 1.00 79.31 83 ALA A C 1
ATOM 612 O O . ALA A 1 83 ? -5.941 3.885 -7.625 1.00 79.31 83 ALA A O 1
ATOM 613 N N . GLY A 1 84 ? -3.852 4.303 -8.344 1.00 80.44 84 GLY A N 1
ATOM 614 C CA . GLY A 1 84 ? -3.309 4.712 -7.055 1.00 80.44 84 GLY A CA 1
ATOM 615 C C . GLY A 1 84 ? -4.036 5.932 -6.496 1.00 80.44 84 GLY A C 1
ATOM 616 O O . GLY A 1 84 ? -4.501 5.887 -5.364 1.00 80.44 84 GLY A O 1
ATOM 617 N N . GLY A 1 85 ? -4.211 6.992 -7.288 1.00 80.06 85 GLY A N 1
ATOM 618 C CA . GLY A 1 85 ? -4.928 8.195 -6.860 1.00 80.06 85 GLY A CA 1
ATOM 619 C C . GLY A 1 85 ? -6.365 7.911 -6.411 1.00 80.06 85 GLY A C 1
ATOM 620 O O . GLY A 1 85 ? -6.778 8.380 -5.352 1.00 80.06 85 GLY A O 1
ATOM 621 N N . VAL A 1 86 ? -7.104 7.092 -7.168 1.00 85.38 86 VAL A N 1
ATOM 622 C CA . VAL A 1 86 ? -8.465 6.663 -6.808 1.00 85.38 86 VAL A CA 1
ATOM 623 C C . VAL A 1 86 ? -8.455 5.856 -5.511 1.00 85.38 86 VAL A C 1
ATOM 625 O O . VAL A 1 86 ? -9.241 6.141 -4.611 1.00 85.38 86 VAL A O 1
ATOM 628 N N . LEU A 1 87 ? -7.557 4.877 -5.384 1.00 84.44 87 LEU A N 1
ATOM 629 C CA . LEU A 1 87 ? -7.494 4.008 -4.209 1.00 84.44 87 LEU A CA 1
ATOM 630 C C . LEU A 1 87 ? -7.099 4.789 -2.947 1.00 84.44 87 LEU A C 1
ATOM 632 O O . LEU A 1 87 ? -7.716 4.614 -1.898 1.00 84.44 87 LEU A O 1
ATOM 636 N N . GLY A 1 88 ? -6.137 5.709 -3.065 1.00 83.75 88 GLY A N 1
ATOM 637 C CA . GLY A 1 88 ? -5.738 6.620 -1.996 1.00 83.75 88 GLY A CA 1
ATOM 638 C C . GLY A 1 88 ? -6.883 7.524 -1.542 1.00 83.75 88 GLY A C 1
ATOM 639 O O . GLY A 1 88 ? -7.117 7.655 -0.341 1.00 83.75 88 GLY A O 1
ATOM 640 N N . LEU A 1 89 ? -7.648 8.089 -2.482 1.00 86.19 89 LEU A N 1
ATOM 641 C CA . LEU A 1 89 ? -8.844 8.883 -2.180 1.00 86.19 89 LEU A CA 1
ATOM 642 C C . LEU A 1 89 ? -9.919 8.064 -1.468 1.00 86.19 89 LEU A C 1
ATOM 644 O O . LEU A 1 89 ? -10.477 8.528 -0.479 1.00 86.19 89 LEU A O 1
ATOM 648 N N . VAL A 1 90 ? -10.199 6.853 -1.951 1.00 89.50 90 VAL A N 1
ATOM 649 C CA . VAL A 1 90 ? -11.226 5.980 -1.371 1.00 89.50 90 VAL A CA 1
ATOM 650 C C . VAL A 1 90 ? -10.855 5.579 0.054 1.00 89.50 90 VAL A C 1
ATOM 652 O O . VAL A 1 90 ? -11.671 5.747 0.955 1.00 89.50 90 VAL A O 1
ATOM 655 N N . VAL A 1 91 ? -9.629 5.099 0.285 1.00 87.75 91 VAL A N 1
ATOM 656 C CA . VAL A 1 91 ? -9.183 4.652 1.616 1.00 87.75 91 VAL A CA 1
ATOM 657 C C . VAL A 1 91 ? -9.124 5.824 2.601 1.00 87.75 91 VAL A C 1
ATOM 659 O O . VAL A 1 91 ? -9.664 5.722 3.703 1.00 87.75 91 VAL A O 1
ATOM 662 N N . THR A 1 92 ? -8.552 6.960 2.191 1.00 86.31 92 THR A N 1
ATOM 663 C CA . THR A 1 92 ? -8.461 8.159 3.044 1.00 86.31 92 THR A CA 1
ATOM 664 C C . THR A 1 92 ? -9.842 8.748 3.324 1.00 86.31 92 THR A C 1
ATOM 666 O O . THR A 1 92 ? -10.159 9.100 4.457 1.00 86.31 92 THR A O 1
ATOM 669 N N . GLY A 1 93 ? -10.697 8.833 2.302 1.00 88.25 93 GLY A N 1
ATOM 670 C CA . GLY A 1 93 ? -12.068 9.312 2.442 1.00 88.25 93 GLY A CA 1
ATOM 671 C C . GLY A 1 93 ? -12.883 8.420 3.373 1.00 88.25 93 GLY A C 1
ATOM 672 O O . GLY A 1 93 ? -13.584 8.924 4.246 1.00 88.25 93 GLY A O 1
ATOM 673 N N . TRP A 1 94 ? -12.736 7.099 3.255 1.00 90.44 94 TRP A N 1
ATOM 674 C CA . TRP A 1 94 ? -13.402 6.151 4.144 1.00 90.44 94 TRP A CA 1
ATOM 675 C C . TRP A 1 94 ? -12.895 6.253 5.590 1.00 90.44 94 TRP A C 1
ATOM 677 O O . TRP A 1 94 ? -13.703 6.217 6.519 1.00 90.44 94 TRP A O 1
ATOM 687 N N . TYR A 1 95 ? -11.595 6.495 5.802 1.00 88.44 95 TYR A N 1
ATOM 688 C CA . TYR A 1 95 ? -11.070 6.823 7.132 1.00 88.44 95 TYR A CA 1
ATOM 689 C C . TYR A 1 95 ? -11.728 8.088 7.704 1.00 88.44 95 TYR A C 1
ATOM 691 O O . TYR A 1 95 ? -12.218 8.065 8.832 1.00 88.44 95 TYR A O 1
ATOM 699 N N . LEU A 1 96 ? -11.819 9.175 6.932 1.00 87.25 96 LEU A N 1
ATOM 700 C CA . LEU A 1 96 ? -12.475 10.407 7.388 1.00 87.25 96 LEU A CA 1
ATOM 701 C C . LEU A 1 96 ? -13.957 10.192 7.727 1.00 87.25 96 LEU A C 1
ATOM 703 O O . LEU A 1 96 ? -14.448 10.756 8.702 1.00 87.25 96 LEU A O 1
ATOM 707 N N . VAL A 1 97 ? -14.658 9.339 6.975 1.00 90.75 97 VAL A N 1
ATOM 708 C CA . VAL A 1 97 ? -16.034 8.930 7.299 1.00 90.75 97 VAL A CA 1
ATOM 709 C C . VAL A 1 97 ? -16.087 8.186 8.637 1.00 90.75 97 VAL A C 1
ATOM 711 O O . VAL A 1 97 ? -16.981 8.462 9.433 1.00 90.75 97 VAL A O 1
ATOM 714 N N . SER A 1 98 ? -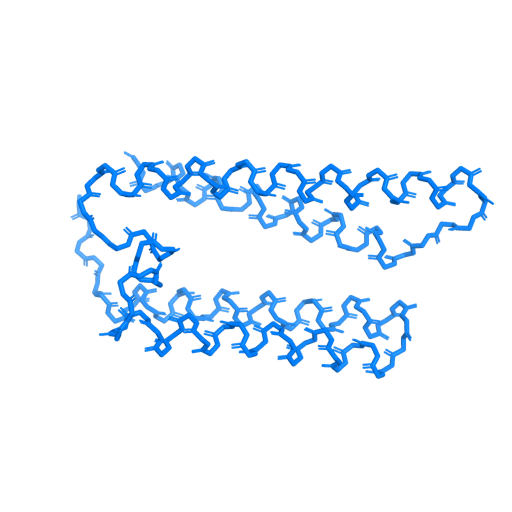15.137 7.288 8.917 1.00 91.31 98 SER A N 1
ATOM 715 C CA . SER A 1 98 ? -15.060 6.584 10.209 1.00 91.31 98 SER A CA 1
ATOM 716 C C . SER A 1 98 ? -14.870 7.558 11.384 1.00 91.31 98 SER A C 1
ATOM 718 O O . SER A 1 98 ? -15.599 7.498 12.373 1.00 91.31 98 SER A O 1
ATOM 720 N N . VAL A 1 99 ? -13.996 8.560 11.218 1.00 89.69 99 VAL A N 1
ATOM 721 C CA . VAL A 1 99 ? -13.783 9.642 12.195 1.00 89.69 99 VAL A CA 1
ATOM 722 C C . VAL A 1 99 ? -15.053 10.470 12.394 1.00 89.69 99 VAL A C 1
ATOM 724 O O . VAL A 1 99 ? -15.438 10.740 13.529 1.00 89.69 99 VAL A O 1
ATOM 727 N N . ALA A 1 100 ? -15.743 10.838 11.310 1.00 89.81 100 ALA A N 1
ATOM 728 C CA . ALA A 1 100 ? -16.988 11.604 11.375 1.00 89.81 100 ALA A CA 1
ATOM 729 C C . ALA A 1 100 ? -18.132 10.839 12.065 1.00 89.81 100 ALA A C 1
ATOM 731 O O . ALA A 1 100 ? -19.033 11.457 12.627 1.00 89.81 100 ALA A O 1
ATOM 732 N N . ARG A 1 101 ? -18.091 9.502 12.046 1.00 93.12 101 ARG A N 1
ATOM 733 C CA . ARG A 1 101 ? -19.024 8.630 12.776 1.00 93.12 101 ARG A CA 1
ATOM 734 C C . ARG A 1 101 ? -18.656 8.441 14.251 1.00 93.12 101 ARG A C 1
ATOM 736 O O . ARG A 1 101 ? -19.425 7.823 14.974 1.00 93.12 101 ARG A O 1
ATOM 743 N N . GLY A 1 102 ? -17.520 8.977 14.703 1.00 90.62 102 GLY A N 1
ATOM 744 C CA . GLY A 1 102 ? -17.030 8.815 16.075 1.00 90.62 102 GLY A CA 1
ATOM 745 C C . GLY A 1 102 ? -16.340 7.474 16.342 1.00 90.62 102 GLY A C 1
ATOM 746 O O . GLY A 1 102 ? -15.988 7.192 17.484 1.00 90.62 102 GLY A O 1
ATOM 747 N N . GLU A 1 103 ? -16.106 6.672 15.303 1.00 91.62 103 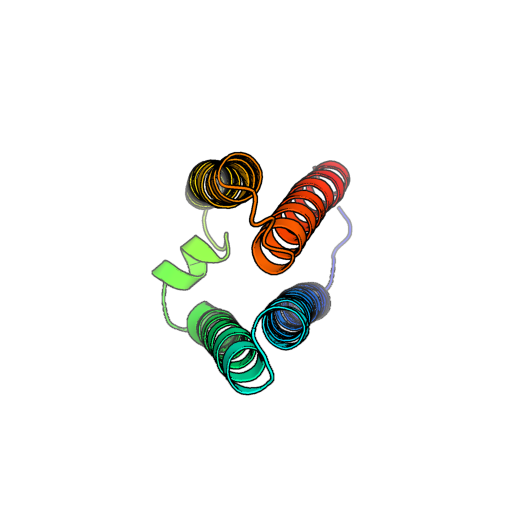GLU A N 1
ATOM 748 C CA . GLU A 1 103 ? -15.498 5.340 15.377 1.00 91.62 103 GLU A CA 1
ATOM 749 C C . GLU A 1 103 ? -14.240 5.313 14.493 1.00 91.62 103 GLU A C 1
ATOM 751 O O . GLU A 1 103 ? -14.261 4.742 13.401 1.00 91.62 103 GLU A O 1
ATOM 756 N N . PRO A 1 104 ? -13.145 5.987 14.893 1.00 87.25 104 PRO A N 1
ATOM 757 C CA . PRO A 1 104 ? -11.935 6.039 14.081 1.00 87.25 104 PRO A CA 1
ATOM 758 C C . PRO A 1 104 ? -11.355 4.632 13.882 1.00 87.25 104 PRO A C 1
ATOM 760 O O . PRO A 1 104 ? -10.898 3.994 14.831 1.00 87.25 104 PRO A O 1
ATOM 763 N N . ASP A 1 105 ? -11.336 4.160 12.634 1.00 88.38 105 ASP A N 1
ATOM 764 C CA . ASP A 1 105 ? -10.799 2.840 12.301 1.00 88.38 105 ASP A CA 1
ATOM 765 C C . ASP A 1 105 ? -9.281 2.920 12.087 1.00 88.38 105 ASP A C 1
ATOM 767 O O . ASP A 1 105 ? -8.784 3.425 11.071 1.00 88.38 105 ASP A O 1
ATOM 771 N N . GLY A 1 106 ? -8.532 2.384 13.052 1.00 81.81 106 GLY A N 1
ATOM 772 C CA . GLY A 1 106 ? -7.072 2.306 12.998 1.00 81.81 106 GLY A CA 1
ATOM 773 C C . GLY A 1 106 ? -6.542 1.520 11.793 1.00 81.81 106 GLY A C 1
ATOM 774 O O . GLY A 1 106 ? -5.442 1.799 11.319 1.00 81.81 106 GLY A O 1
ATOM 775 N N . THR A 1 107 ? -7.329 0.596 11.240 1.00 85.50 107 THR A N 1
ATOM 776 C CA . THR A 1 107 ? -6.989 -0.160 10.025 1.00 85.50 107 THR A CA 1
ATOM 777 C C . THR A 1 107 ? -6.972 0.759 8.811 1.00 85.50 107 THR A C 1
ATOM 779 O O . THR A 1 107 ? -6.023 0.742 8.030 1.00 85.50 107 THR A O 1
ATOM 782 N N . LEU A 1 108 ? -7.994 1.606 8.661 1.00 83.88 108 LEU A N 1
ATOM 783 C CA . LEU A 1 108 ? -8.075 2.562 7.555 1.00 83.88 108 LEU A CA 1
ATOM 784 C C . LEU A 1 108 ? -6.999 3.639 7.665 1.00 83.88 108 LEU A C 1
ATOM 786 O O . LEU A 1 108 ? -6.423 4.031 6.648 1.00 83.88 108 LEU A O 1
ATOM 790 N N . LEU A 1 109 ? -6.674 4.068 8.888 1.00 86.19 109 LEU A N 1
ATOM 791 C CA . LEU A 1 109 ? -5.532 4.944 9.135 1.00 86.19 109 LEU A CA 1
ATOM 792 C C . LEU A 1 109 ? -4.222 4.274 8.701 1.00 86.19 109 LEU A C 1
ATOM 794 O O . LEU A 1 109 ? -3.452 4.866 7.946 1.00 86.19 109 LEU A O 1
ATOM 798 N N . ALA A 1 110 ? -3.984 3.031 9.128 1.00 83.38 110 ALA A N 1
ATOM 799 C CA . ALA A 1 110 ? -2.786 2.279 8.771 1.00 83.38 110 ALA A CA 1
ATOM 800 C C . ALA A 1 110 ? -2.663 2.085 7.252 1.00 83.38 110 ALA A C 1
ATOM 802 O O . ALA A 1 110 ? -1.584 2.283 6.699 1.00 83.38 110 ALA A O 1
ATOM 803 N N . LEU A 1 111 ? -3.762 1.772 6.559 1.00 84.88 111 LEU A N 1
ATOM 804 C CA . LEU A 1 111 ? -3.786 1.649 5.099 1.00 84.88 111 LEU A CA 1
ATOM 805 C C . LEU A 1 111 ? -3.546 2.985 4.396 1.00 84.88 111 LEU A C 1
ATOM 807 O O . LEU A 1 111 ? -2.829 3.021 3.399 1.00 84.88 111 LEU A O 1
ATOM 811 N N . THR A 1 112 ? -4.095 4.080 4.927 1.00 87.19 112 THR A N 1
ATOM 812 C CA . THR A 1 112 ? -3.855 5.435 4.411 1.00 87.19 112 THR A CA 1
ATOM 813 C C . THR A 1 112 ? -2.372 5.790 4.500 1.00 87.19 112 THR A C 1
ATOM 815 O O . THR A 1 112 ? -1.770 6.220 3.516 1.00 87.19 112 THR A O 1
ATOM 818 N N . VAL A 1 113 ? -1.757 5.559 5.664 1.00 86.62 113 VAL A N 1
ATOM 819 C CA . VAL A 1 113 ? -0.330 5.824 5.897 1.00 86.62 113 VAL A CA 1
ATOM 820 C C . VAL A 1 113 ? 0.547 4.911 5.042 1.00 86.62 113 VAL A C 1
ATOM 822 O O . VAL A 1 113 ? 1.493 5.389 4.417 1.00 86.62 113 VAL A O 1
ATOM 825 N N . LEU A 1 114 ? 0.218 3.618 4.963 1.00 84.50 114 LEU A N 1
ATOM 826 C CA . LEU A 1 114 ? 0.933 2.652 4.130 1.00 84.50 114 LEU A CA 1
ATOM 827 C C . LEU A 1 114 ? 0.893 3.069 2.657 1.00 84.50 114 LEU A C 1
ATOM 829 O O . LEU A 1 114 ? 1.932 3.107 2.002 1.00 84.50 114 LEU A O 1
ATOM 833 N N . PHE A 1 115 ? -0.287 3.432 2.150 1.00 86.12 115 PHE A N 1
ATOM 834 C CA . PHE A 1 115 ? -0.454 3.896 0.778 1.00 86.12 115 PHE A CA 1
ATOM 835 C C . PHE A 1 115 ? 0.360 5.168 0.511 1.00 86.12 115 PHE A C 1
ATOM 837 O O . PHE A 1 115 ? 1.119 5.211 -0.457 1.00 86.12 115 PHE A O 1
ATOM 844 N N . ALA A 1 116 ? 0.255 6.179 1.380 1.00 83.56 116 ALA A N 1
ATOM 845 C CA . ALA A 1 116 ? 1.003 7.427 1.240 1.00 83.56 116 ALA A CA 1
ATOM 846 C C . ALA A 1 116 ? 2.521 7.185 1.243 1.00 83.56 116 ALA A C 1
ATOM 848 O O . ALA A 1 116 ? 3.232 7.709 0.385 1.00 83.56 116 ALA A O 1
ATOM 849 N N . GLY A 1 117 ? 3.014 6.343 2.157 1.00 84.75 117 GLY A N 1
ATOM 850 C CA . GLY A 1 117 ? 4.428 5.979 2.242 1.00 84.75 117 GLY A CA 1
ATOM 851 C C . GLY A 1 117 ? 4.928 5.249 0.994 1.00 84.75 117 GLY A C 1
ATOM 852 O O . GLY A 1 117 ? 5.970 5.610 0.450 1.00 84.75 117 GLY A O 1
ATOM 853 N N . VAL A 1 118 ? 4.165 4.272 0.493 1.00 83.44 118 VAL A N 1
ATOM 854 C CA . VAL A 1 118 ? 4.491 3.543 -0.744 1.00 83.44 118 VAL A CA 1
ATOM 855 C C . VAL A 1 118 ? 4.488 4.481 -1.950 1.00 83.44 118 VAL A C 1
ATOM 857 O O . VAL A 1 118 ? 5.408 4.423 -2.762 1.00 83.44 118 VAL A O 1
ATOM 860 N N . PHE A 1 119 ? 3.494 5.364 -2.061 1.00 80.19 119 PHE A N 1
ATOM 861 C CA . PHE A 1 119 ? 3.376 6.295 -3.181 1.00 80.19 119 PHE A CA 1
ATOM 862 C C . PHE A 1 119 ? 4.526 7.310 -3.205 1.00 80.19 119 PHE A C 1
ATOM 864 O O . PHE A 1 119 ? 5.187 7.473 -4.229 1.00 80.19 119 PHE A O 1
ATOM 871 N N . VAL A 1 120 ? 4.825 7.945 -2.067 1.00 81.94 120 VAL A N 1
ATOM 872 C CA . VAL A 1 120 ? 5.955 8.882 -1.947 1.00 81.94 120 VAL A CA 1
ATOM 873 C C . VAL A 1 120 ? 7.282 8.162 -2.181 1.00 81.94 120 VAL A C 1
ATOM 875 O O . VAL A 1 120 ? 8.110 8.653 -2.946 1.00 81.94 120 VAL A O 1
ATOM 878 N N . GLY A 1 121 ? 7.472 6.980 -1.589 1.00 79.81 121 GLY A N 1
ATOM 879 C CA . GLY A 1 121 ? 8.670 6.168 -1.793 1.00 79.81 121 GLY A CA 1
ATOM 880 C C . GLY A 1 121 ? 8.885 5.809 -3.264 1.00 79.81 121 GLY A C 1
ATOM 881 O O . GLY A 1 121 ? 9.984 5.986 -3.787 1.00 79.81 121 GLY A O 1
ATOM 882 N N . ALA A 1 122 ? 7.827 5.396 -3.965 1.00 74.56 122 ALA A N 1
ATOM 883 C CA . ALA A 1 122 ? 7.881 5.109 -5.395 1.00 74.56 122 ALA A CA 1
ATOM 884 C C . ALA A 1 122 ? 8.239 6.353 -6.226 1.00 74.56 122 ALA A C 1
ATOM 886 O O . ALA A 1 122 ? 9.054 6.256 -7.146 1.00 74.56 122 ALA A O 1
ATOM 887 N N . CYS A 1 123 ? 7.688 7.525 -5.891 1.00 73.81 123 CYS A N 1
ATOM 888 C CA . CYS A 1 123 ? 8.035 8.792 -6.540 1.00 73.81 123 CYS A CA 1
ATOM 889 C C . CYS A 1 123 ? 9.510 9.171 -6.332 1.00 73.81 123 CYS A C 1
ATOM 891 O O . CYS A 1 123 ? 10.172 9.557 -7.294 1.00 73.81 123 CYS A O 1
ATOM 893 N N . VAL A 1 124 ? 10.040 9.023 -5.113 1.00 78.56 124 VAL A N 1
ATOM 894 C CA . VAL A 1 124 ? 11.451 9.309 -4.788 1.00 78.56 124 VAL A CA 1
ATOM 895 C C . VAL A 1 124 ? 12.394 8.358 -5.522 1.00 78.56 124 VAL A C 1
ATOM 897 O O . VAL A 1 124 ? 13.351 8.791 -6.153 1.00 78.56 124 VAL A O 1
ATOM 900 N N . VAL A 1 125 ? 12.109 7.055 -5.506 1.00 76.38 125 VAL A N 1
ATOM 901 C CA . VAL A 1 125 ? 12.928 6.078 -6.240 1.00 76.38 125 VAL A CA 1
ATOM 902 C C . VAL A 1 125 ? 12.884 6.351 -7.745 1.00 76.38 125 VAL A C 1
ATOM 904 O O . VAL A 1 125 ? 13.901 6.225 -8.425 1.00 76.38 125 VAL A O 1
ATOM 907 N N . SER A 1 126 ? 11.726 6.756 -8.269 1.00 68.94 126 SER A N 1
ATOM 908 C CA . SER A 1 126 ? 11.580 7.098 -9.685 1.00 68.94 126 SER A CA 1
ATOM 909 C C . SER A 1 126 ? 12.358 8.359 -10.060 1.00 68.94 126 SER A C 1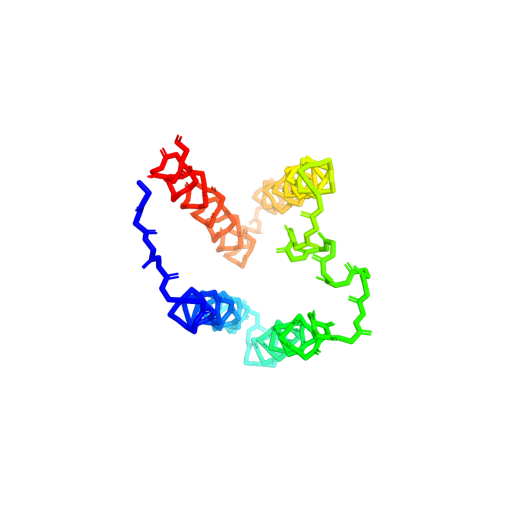
ATOM 911 O O . SER A 1 126 ? 12.947 8.389 -11.136 1.00 68.94 126 SER A O 1
ATOM 913 N N . SER A 1 127 ? 12.414 9.373 -9.187 1.00 73.50 127 SER A N 1
ATOM 914 C CA . SER A 1 127 ? 13.167 10.605 -9.456 1.00 73.50 127 SER A CA 1
ATOM 915 C C . SER A 1 127 ? 14.682 10.410 -9.429 1.00 73.50 127 SER A C 1
ATOM 917 O O . SER A 1 127 ? 15.398 11.187 -10.045 1.00 73.50 127 SER A O 1
ATOM 919 N N . TRP A 1 128 ? 15.182 9.367 -8.761 1.00 74.81 128 TRP A N 1
ATOM 920 C CA . TRP A 1 128 ? 16.606 9.012 -8.775 1.00 74.81 128 TRP A CA 1
ATOM 921 C C . TRP A 1 128 ? 17.032 8.199 -10.003 1.00 74.81 128 TRP A C 1
ATOM 923 O O . TRP A 1 128 ? 18.227 8.045 -10.246 1.00 74.81 128 TRP A O 1
ATOM 933 N N . ARG A 1 129 ? 16.073 7.632 -10.746 1.00 60.94 129 ARG A N 1
ATOM 934 C CA . ARG A 1 129 ? 16.325 6.779 -11.921 1.00 60.94 129 ARG A CA 1
ATOM 935 C C . ARG A 1 129 ? 16.058 7.476 -13.264 1.00 60.94 129 ARG A C 1
ATOM 937 O O . ARG A 1 129 ? 16.351 6.870 -14.294 1.00 60.94 129 ARG A O 1
ATOM 944 N N . GLY A 1 130 ? 15.466 8.672 -13.254 1.00 47.72 130 GLY A N 1
ATOM 945 C CA . GLY A 1 130 ? 15.268 9.532 -14.431 1.00 47.72 130 GLY A CA 1
ATOM 946 C C . GLY A 1 130 ? 16.397 10.536 -14.584 1.00 47.72 130 GLY A C 1
ATOM 947 O O . GLY A 1 130 ? 16.723 10.845 -15.748 1.00 47.72 130 GLY A O 1
#